Protein AF-A0A9E3B279-F1 (afdb_monomer)

Solvent-accessible surface area (backbone atoms only — not comparable to full-atom values): 3978 Å² total; per-residue (Å²): 115,46,94,48,64,67,62,51,44,59,73,47,43,92,68,57,40,73,76,43,70,79,44,79,40,48,94,81,40,71,68,17,34,38,34,29,29,42,48,98,88,65,51,78,43,78,45,37,18,56,76,74,83,72,93,76,68,80,80,79,79,85,131

Foldseek 3Di:
DDADPVVVCVVCDPQFAWPDDQDDDCVPFNFKTWTWGQHPVRDIDIDIHRDDDDPDDPDDDDD

Radius of gyration: 14.6 Å; Cα contacts (8 Å, |Δi|>4): 93; chains: 1; bounding box: 37×36×32 Å

Sequence (63 aa):
MVDDIDARLAEMGRAAKITAGPMNFDDVIYGWRSVWLADPEGNIIEISQGFVDQENPPLLPSL

Nearest PDB structures (foldseek):
  7dco-assembly1_v  TM=3.311E-01  e=2.827E+00  Saccharomyces cerevisiae
  5zwo-assembly1_v  TM=3.143E-01  e=8.960E+00  Saccharomyces cerevisiae S288C

Mean predicted aligned error: 4.92 Å

pLDDT: mean 93.34, std 7.04, range [70.94, 98.62]

Structure (mmCIF, N/CA/C/O backbone):
data_AF-A0A9E3B279-F1
#
_entry.id   AF-A0A9E3B279-F1
#
loop_
_atom_site.group_PDB
_atom_site.id
_atom_site.type_symbol
_atom_site.label_atom_id
_atom_site.label_alt_id
_atom_site.label_comp_id
_atom_site.label_asym_id
_atom_site.label_entity_id
_atom_site.label_seq_id
_atom_site.pdbx_PDB_ins_code
_atom_site.Cartn_x
_atom_site.Cartn_y
_atom_site.Cartn_z
_atom_site.occupancy
_atom_site.B_iso_or_equiv
_atom_site.auth_seq_id
_atom_site.auth_comp_id
_atom_site.auth_asym_id
_atom_site.auth_atom_id
_atom_site.pdbx_PDB_model_num
ATOM 1 N N . MET A 1 1 ? 7.969 -3.598 3.324 1.00 90.56 1 MET A N 1
ATOM 2 C CA . MET A 1 1 ? 7.863 -4.265 2.012 1.00 90.56 1 MET A CA 1
ATOM 3 C C . MET A 1 1 ? 7.108 -5.575 2.142 1.00 90.56 1 MET A C 1
ATOM 5 O O . MET A 1 1 ? 7.198 -6.199 3.197 1.00 90.56 1 MET A O 1
ATOM 9 N N . VAL A 1 2 ? 6.386 -5.977 1.098 1.00 96.19 2 VAL A N 1
ATOM 10 C CA . VAL A 1 2 ? 5.745 -7.296 0.949 1.00 96.19 2 VAL A CA 1
ATOM 11 C C . VAL A 1 2 ? 5.886 -7.788 -0.492 1.00 96.19 2 VAL A C 1
ATOM 13 O O . VAL A 1 2 ? 6.072 -6.975 -1.395 1.00 96.19 2 VAL A O 1
ATOM 16 N N . ASP A 1 3 ? 5.759 -9.098 -0.701 1.00 96.38 3 ASP A N 1
ATOM 17 C CA . ASP A 1 3 ? 5.837 -9.698 -2.041 1.00 96.38 3 ASP A CA 1
ATOM 18 C C . ASP A 1 3 ? 4.54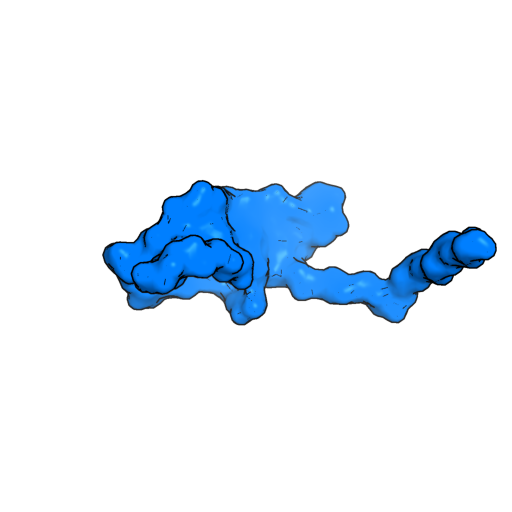3 -9.501 -2.847 1.00 96.38 3 ASP A C 1
ATOM 20 O O . ASP A 1 3 ? 4.589 -9.304 -4.058 1.00 96.38 3 ASP A O 1
ATOM 24 N N . ASP A 1 4 ? 3.393 -9.527 -2.166 1.00 97.31 4 ASP A N 1
ATOM 25 C CA . ASP A 1 4 ? 2.064 -9.357 -2.754 1.00 97.31 4 ASP A CA 1
ATOM 26 C C . ASP A 1 4 ? 1.154 -8.587 -1.780 1.00 97.31 4 ASP A C 1
ATOM 28 O O . ASP A 1 4 ? 0.859 -9.043 -0.667 1.00 97.31 4 ASP A O 1
ATOM 32 N N . ILE A 1 5 ? 0.724 -7.391 -2.188 1.00 97.81 5 ILE A N 1
ATOM 33 C CA . ILE A 1 5 ? -0.171 -6.535 -1.402 1.00 97.81 5 ILE A CA 1
ATOM 34 C C . ILE A 1 5 ? -1.562 -7.153 -1.251 1.00 97.81 5 ILE A C 1
ATOM 36 O O . ILE A 1 5 ? -2.136 -7.066 -0.166 1.00 97.81 5 ILE A O 1
ATOM 40 N N . ASP A 1 6 ? -2.110 -7.785 -2.285 1.00 97.50 6 ASP A N 1
ATOM 41 C CA . ASP A 1 6 ? -3.460 -8.345 -2.219 1.00 97.50 6 ASP A CA 1
ATOM 42 C C . ASP A 1 6 ? -3.489 -9.551 -1.275 1.00 97.50 6 ASP A C 1
ATOM 44 O O . ASP A 1 6 ? -4.381 -9.653 -0.428 1.00 97.50 6 ASP A O 1
ATOM 48 N N . ALA A 1 7 ? -2.466 -10.412 -1.337 1.00 98.38 7 ALA A N 1
ATOM 49 C CA . ALA A 1 7 ? -2.310 -11.521 -0.398 1.00 98.38 7 ALA A CA 1
ATOM 50 C C . ALA A 1 7 ? -2.165 -11.023 1.049 1.00 98.38 7 ALA A C 1
ATOM 52 O O . ALA A 1 7 ? -2.822 -11.542 1.956 1.00 98.38 7 ALA A O 1
ATOM 53 N N . ARG A 1 8 ? -1.363 -9.971 1.272 1.00 97.75 8 ARG A N 1
ATOM 54 C CA . ARG A 1 8 ? -1.193 -9.376 2.604 1.00 97.75 8 ARG A CA 1
ATOM 55 C C . ARG A 1 8 ? -2.492 -8.765 3.134 1.00 97.75 8 ARG A C 1
ATOM 57 O O . ARG A 1 8 ? -2.826 -8.955 4.302 1.00 97.75 8 ARG A O 1
ATOM 64 N N . LEU A 1 9 ? -3.236 -8.035 2.305 1.00 97.88 9 LEU A N 1
ATOM 6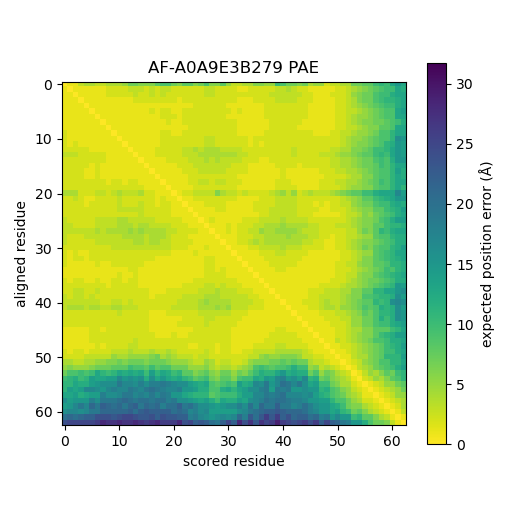5 C CA . LEU A 1 9 ? -4.517 -7.448 2.706 1.00 97.88 9 LEU A CA 1
ATOM 66 C C . LEU A 1 9 ? -5.557 -8.532 3.013 1.00 97.88 9 LEU A C 1
ATOM 68 O O . LEU A 1 9 ? -6.313 -8.399 3.977 1.00 97.88 9 LEU A O 1
ATOM 72 N N . ALA A 1 10 ? -5.566 -9.623 2.243 1.00 98.25 10 ALA A N 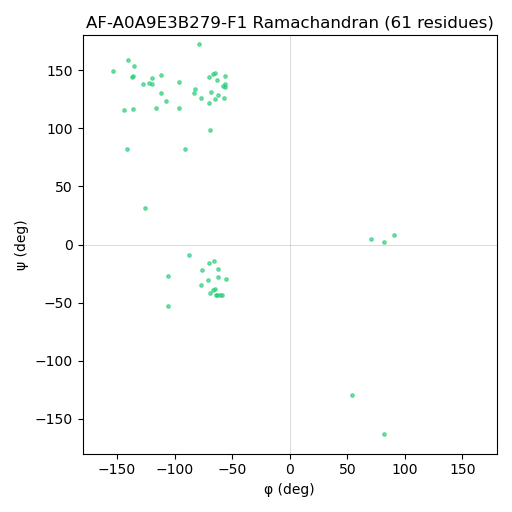1
ATOM 73 C CA . ALA A 1 10 ? -6.425 -10.772 2.500 1.00 98.25 10 ALA A CA 1
ATOM 74 C C . ALA A 1 10 ? -6.100 -11.446 3.845 1.00 98.25 10 ALA A C 1
ATOM 76 O O . ALA A 1 10 ? -7.020 -11.741 4.607 1.00 98.25 10 ALA A O 1
ATOM 77 N N . GLU A 1 11 ? -4.814 -11.624 4.170 1.00 98.12 11 GLU A N 1
ATOM 78 C CA . GLU A 1 11 ? -4.352 -12.147 5.466 1.00 98.12 11 GLU A CA 1
ATOM 79 C C . GLU A 1 11 ? -4.835 -11.274 6.639 1.00 98.12 11 GLU A C 1
ATOM 81 O O . GLU A 1 11 ? -5.325 -11.785 7.646 1.00 98.12 11 GLU A O 1
ATOM 86 N N . MET A 1 12 ? -4.750 -9.947 6.500 1.00 96.94 12 MET A N 1
ATOM 87 C CA . MET A 1 12 ? -5.202 -8.995 7.523 1.00 96.94 12 MET A CA 1
ATOM 88 C C . MET A 1 12 ? -6.732 -8.943 7.663 1.00 96.94 12 MET A C 1
ATOM 90 O O . MET A 1 12 ? -7.265 -8.632 8.736 1.00 96.94 12 MET A O 1
ATOM 94 N N . GLY A 1 13 ? -7.461 -9.192 6.574 1.00 97.50 13 GLY A N 1
ATOM 95 C CA . GLY A 1 13 ? -8.916 -9.147 6.531 1.00 97.50 13 GLY A CA 1
ATOM 96 C C . GLY A 1 13 ? -9.478 -7.815 7.040 1.00 97.50 13 GLY A C 1
ATOM 97 O O . GLY A 1 13 ? -9.062 -6.730 6.640 1.00 97.50 13 GLY A O 1
ATOM 98 N N . ARG A 1 14 ? -10.436 -7.875 7.974 1.00 96.44 14 ARG A N 1
ATOM 99 C CA . ARG A 1 14 ? -11.133 -6.682 8.507 1.00 96.44 14 ARG A CA 1
ATOM 100 C C . ARG A 1 14 ? -10.236 -5.729 9.310 1.00 96.44 14 ARG A C 1
ATOM 102 O O . ARG A 1 14 ? -10.670 -4.606 9.609 1.00 96.44 14 ARG A O 1
ATOM 109 N N . ALA A 1 15 ? -9.041 -6.180 9.694 1.00 96.50 15 ALA A N 1
ATOM 110 C CA . ALA A 1 15 ? -8.057 -5.360 10.390 1.00 96.50 15 ALA A CA 1
ATOM 111 C C . ALA A 1 15 ? -7.346 -4.375 9.448 1.00 96.50 15 ALA A C 1
ATOM 113 O O . ALA A 1 15 ? -6.873 -3.348 9.921 1.00 96.50 15 ALA A O 1
ATOM 114 N N . ALA A 1 16 ? -7.321 -4.623 8.132 1.00 97.25 16 ALA A N 1
ATOM 115 C CA . ALA A 1 16 ? -6.744 -3.693 7.166 1.00 97.25 16 ALA A CA 1
ATOM 116 C C . ALA A 1 16 ? -7.605 -2.423 7.044 1.00 97.25 16 ALA A C 1
ATOM 118 O O . ALA A 1 16 ? -8.628 -2.397 6.356 1.00 97.25 16 ALA A O 1
ATOM 119 N N . LYS A 1 17 ? -7.207 -1.352 7.737 1.00 98.06 17 LYS A N 1
ATOM 120 C CA . LYS A 1 17 ? -7.845 -0.032 7.643 1.00 98.06 17 LYS A CA 1
ATOM 121 C C . LYS A 1 17 ? -7.169 0.794 6.560 1.00 98.06 17 LYS A C 1
ATOM 123 O O . LYS A 1 17 ? -6.302 1.602 6.860 1.00 98.06 17 LYS A O 1
ATOM 128 N N . ILE A 1 18 ? -7.552 0.571 5.305 1.00 98.12 18 ILE A N 1
ATOM 129 C CA . ILE A 1 18 ? -6.991 1.309 4.168 1.00 98.12 18 ILE A CA 1
ATOM 130 C C . ILE A 1 18 ? -7.376 2.786 4.263 1.00 98.12 18 ILE A C 1
ATOM 132 O O . ILE A 1 18 ? -8.557 3.121 4.354 1.00 98.12 18 ILE A O 1
ATOM 136 N N . THR A 1 19 ? -6.371 3.655 4.225 1.00 98.38 19 THR A N 1
ATOM 137 C CA . THR A 1 19 ? -6.525 5.113 4.176 1.00 98.38 19 THR A CA 1
ATO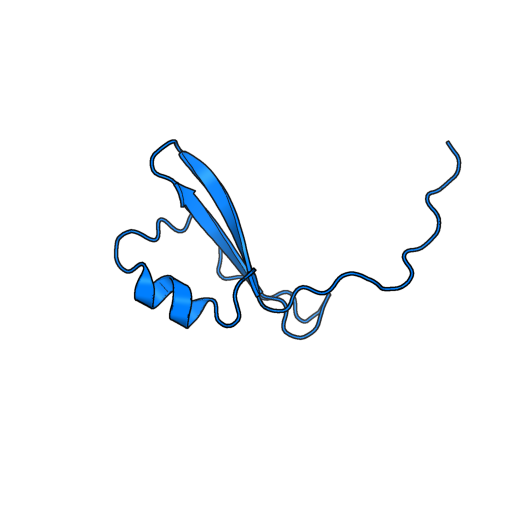M 138 C C . THR A 1 19 ? -6.224 5.675 2.789 1.00 98.38 19 THR A C 1
ATOM 140 O O . THR A 1 19 ? -6.813 6.687 2.416 1.00 98.38 19 THR A O 1
ATOM 143 N N . ALA A 1 20 ? -5.377 5.001 1.998 1.00 98.06 20 ALA A N 1
ATOM 144 C CA . ALA A 1 20 ? -5.143 5.304 0.586 1.00 98.06 20 ALA A CA 1
ATOM 145 C C . ALA A 1 20 ? -4.681 4.065 -0.205 1.00 98.06 20 ALA A C 1
ATOM 147 O O . ALA A 1 20 ? -3.981 3.198 0.322 1.00 98.06 20 ALA A O 1
ATOM 148 N N . GLY A 1 21 ? -5.030 4.016 -1.494 1.00 95.69 21 GLY A N 1
ATOM 149 C CA . GLY A 1 21 ? -4.656 2.940 -2.415 1.00 95.69 21 GLY A CA 1
ATOM 1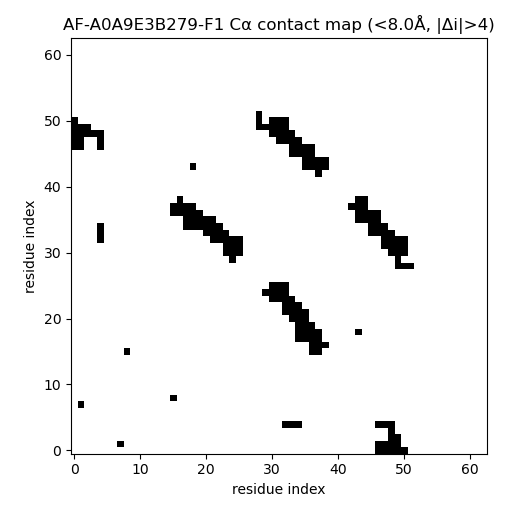50 C C . GLY A 1 21 ? -5.541 1.683 -2.341 1.00 95.69 21 GLY A C 1
ATOM 151 O O . GLY A 1 21 ? -6.658 1.760 -1.827 1.00 95.69 21 GLY A O 1
ATOM 152 N N . PRO A 1 22 ? -5.073 0.535 -2.874 1.00 96.38 22 PRO A N 1
ATOM 153 C CA . PRO A 1 22 ? -3.750 0.324 -3.477 1.00 96.38 22 PRO A CA 1
ATOM 154 C C . PRO A 1 22 ? -3.516 1.172 -4.739 1.00 96.38 22 PRO A C 1
ATOM 156 O O . PRO A 1 22 ? -4.433 1.348 -5.536 1.00 96.38 22 PRO A O 1
ATOM 159 N N . MET A 1 23 ? -2.301 1.689 -4.923 1.00 97.88 23 MET A N 1
ATOM 160 C CA . MET A 1 23 ? -1.893 2.482 -6.091 1.00 97.88 23 MET A CA 1
ATOM 161 C C . MET A 1 23 ? -0.700 1.839 -6.788 1.00 97.88 23 MET A C 1
ATOM 163 O O . MET A 1 23 ? 0.221 1.374 -6.118 1.00 97.88 23 MET A O 1
ATOM 167 N N . ASN A 1 24 ? -0.730 1.847 -8.118 1.00 97.06 24 ASN A N 1
ATOM 168 C CA . ASN A 1 24 ? 0.345 1.354 -8.969 1.00 97.06 24 ASN A CA 1
ATOM 169 C C . ASN A 1 24 ? 1.235 2.519 -9.411 1.00 97.06 24 ASN A C 1
ATOM 171 O O . ASN A 1 24 ? 0.731 3.588 -9.760 1.00 97.06 24 ASN A O 1
ATOM 175 N N . PHE A 1 25 ? 2.541 2.284 -9.425 1.00 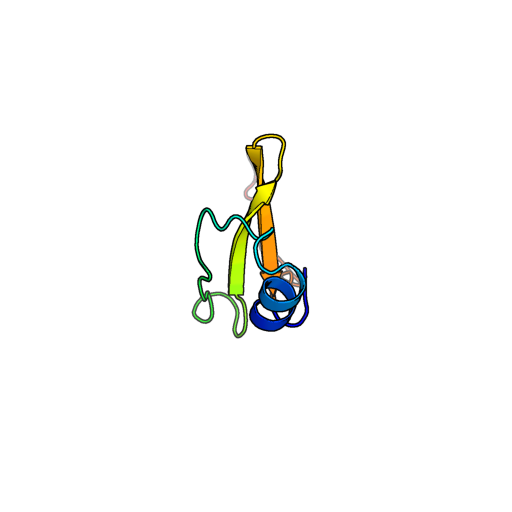95.62 25 PHE A N 1
ATOM 176 C CA . PHE A 1 25 ? 3.573 3.240 -9.817 1.00 95.62 25 PHE A CA 1
ATOM 177 C C . PHE A 1 25 ? 4.476 2.666 -10.915 1.00 95.62 25 PHE A C 1
ATOM 179 O O . PHE A 1 25 ? 5.654 3.011 -10.989 1.00 95.62 25 PHE A O 1
ATOM 186 N N . ASP A 1 26 ? 3.923 1.806 -11.777 1.00 93.31 26 ASP A N 1
ATOM 187 C CA . ASP A 1 26 ? 4.652 1.142 -12.865 1.00 93.31 26 ASP A CA 1
ATOM 188 C C . ASP A 1 26 ? 5.371 2.120 -13.807 1.00 93.31 26 ASP A C 1
ATOM 190 O O . ASP A 1 26 ? 6.429 1.791 -14.340 1.00 93.31 26 ASP A O 1
ATOM 194 N N . ASP A 1 27 ? 4.838 3.336 -13.966 1.00 94.31 27 ASP A N 1
ATOM 195 C CA . ASP A 1 27 ? 5.452 4.404 -14.768 1.00 94.31 27 ASP A CA 1
ATOM 196 C C . ASP A 1 27 ? 6.734 4.986 -14.134 1.00 94.31 27 ASP A C 1
ATOM 198 O O . ASP A 1 27 ? 7.497 5.679 -14.806 1.00 94.31 27 ASP A O 1
ATOM 202 N N . VAL A 1 28 ? 6.974 4.730 -12.842 1.00 90.06 28 VAL A N 1
ATOM 203 C CA . VAL A 1 28 ? 8.159 5.183 -12.092 1.00 90.06 28 VAL A CA 1
ATOM 204 C C . VAL A 1 28 ? 9.118 4.018 -11.860 1.00 90.06 28 VAL A C 1
ATOM 206 O O . VAL A 1 28 ? 10.297 4.107 -12.195 1.00 90.06 28 VAL A O 1
ATOM 209 N N . ILE A 1 29 ? 8.609 2.919 -11.297 1.00 90.56 29 ILE A N 1
ATOM 210 C CA . ILE A 1 29 ? 9.334 1.665 -11.076 1.00 90.56 29 ILE A CA 1
ATOM 211 C C . ILE A 1 29 ? 8.390 0.533 -11.479 1.00 90.56 29 ILE A C 1
ATOM 213 O O . ILE A 1 29 ? 7.342 0.345 -10.864 1.00 90.56 29 ILE A O 1
ATOM 217 N N . TYR A 1 30 ? 8.769 -0.231 -12.503 1.00 92.75 30 TYR A N 1
ATOM 218 C CA . TYR A 1 30 ? 7.959 -1.345 -12.992 1.00 92.75 30 TYR A CA 1
ATOM 219 C C . TYR A 1 30 ? 7.680 -2.364 -11.876 1.00 92.75 30 TYR A C 1
ATOM 221 O O . TYR A 1 30 ? 8.611 -2.870 -11.248 1.00 92.75 30 TYR A O 1
ATOM 229 N N . GLY A 1 31 ? 6.403 -2.675 -11.644 1.00 93.12 31 GLY A N 1
ATOM 230 C CA . GLY A 1 31 ? 5.960 -3.573 -10.581 1.00 93.12 31 GLY A CA 1
ATOM 231 C C . GLY A 1 31 ? 5.839 -2.930 -9.196 1.00 93.12 31 GLY A C 1
ATOM 232 O O . GLY A 1 31 ? 5.491 -3.638 -8.246 1.00 93.12 31 GLY A O 1
ATOM 233 N N . TRP A 1 32 ? 6.097 -1.624 -9.048 1.00 96.88 32 TRP A N 1
ATOM 234 C CA . TRP A 1 32 ? 5.909 -0.936 -7.773 1.00 96.88 32 TRP A CA 1
ATOM 235 C C . TRP A 1 32 ? 4.431 -0.642 -7.508 1.00 96.88 32 TRP A C 1
ATOM 237 O O . TRP A 1 32 ? 3.739 0.006 -8.294 1.00 96.88 32 TRP A O 1
ATOM 247 N N . ARG A 1 33 ? 3.955 -1.086 -6.345 1.00 97.94 33 ARG A N 1
ATOM 248 C CA . ARG A 1 33 ? 2.616 -0.815 -5.822 1.00 97.94 33 ARG A CA 1
ATOM 249 C C . ARG A 1 33 ? 2.701 -0.481 -4.338 1.00 97.94 33 ARG A C 1
ATOM 251 O O . ARG A 1 33 ? 3.489 -1.099 -3.626 1.00 97.94 33 ARG A O 1
ATOM 258 N N . SER A 1 34 ? 1.866 0.437 -3.858 1.00 98.12 34 SER A N 1
ATOM 259 C CA . SER A 1 34 ? 1.768 0.751 -2.425 1.00 98.12 34 SER A CA 1
ATOM 260 C C . SER A 1 34 ? 0.322 0.869 -1.944 1.00 98.12 34 SER A C 1
ATOM 262 O O . SER A 1 34 ? -0.589 1.206 -2.704 1.00 98.12 34 SER A O 1
ATOM 264 N N . VAL A 1 35 ? 0.109 0.609 -0.654 1.00 98.62 35 VAL A N 1
ATOM 265 C CA . VAL A 1 35 ? -1.138 0.858 0.081 1.00 98.62 35 VAL A CA 1
ATOM 266 C C . VAL A 1 35 ? -0.806 1.473 1.441 1.00 98.62 35 VAL A C 1
ATOM 268 O O . VAL A 1 35 ? 0.201 1.118 2.052 1.00 98.62 35 VAL A O 1
ATOM 271 N N . TRP A 1 36 ? -1.652 2.378 1.927 1.00 98.62 36 TRP A N 1
ATOM 272 C CA . TRP A 1 36 ? -1.491 3.017 3.231 1.00 98.62 36 TRP A CA 1
ATOM 273 C C . TRP A 1 36 ? -2.595 2.548 4.165 1.00 98.62 36 TRP A C 1
ATOM 275 O O . TRP A 1 36 ? -3.775 2.565 3.803 1.00 98.62 36 TRP A O 1
ATOM 285 N N . LEU A 1 37 ? -2.204 2.116 5.360 1.00 98.38 37 LEU A N 1
ATOM 286 C CA . LEU A 1 37 ? -3.097 1.599 6.386 1.00 98.38 37 LEU A CA 1
ATOM 287 C C . LEU A 1 37 ? -3.001 2.454 7.649 1.00 98.38 37 LEU A C 1
ATOM 289 O O . LEU A 1 37 ? -1.912 2.884 8.018 1.00 98.38 37 LEU A O 1
ATOM 293 N N . ALA A 1 38 ? -4.122 2.658 8.333 1.00 98.38 38 ALA A N 1
ATOM 294 C CA . ALA A 1 38 ? -4.121 3.161 9.701 1.00 98.38 38 ALA A CA 1
ATOM 295 C C . ALA A 1 38 ? -3.902 2.007 10.685 1.00 98.38 38 ALA A C 1
ATOM 297 O O . ALA A 1 38 ? -4.602 0.990 10.624 1.00 98.38 38 ALA A O 1
ATOM 298 N N . ASP A 1 39 ? -2.964 2.175 11.611 1.00 97.19 39 ASP A N 1
ATOM 299 C CA . ASP A 1 39 ? -2.866 1.316 12.788 1.00 97.19 39 ASP A CA 1
ATOM 300 C C . ASP A 1 39 ? -3.904 1.725 13.866 1.00 97.19 39 ASP A C 1
ATOM 302 O O . ASP A 1 39 ? -4.610 2.728 13.708 1.00 97.19 39 ASP A O 1
ATOM 306 N N . PRO A 1 40 ? -4.059 0.957 14.962 1.00 96.75 40 PRO A N 1
ATOM 307 C CA . PRO A 1 40 ? -5.014 1.286 16.024 1.00 96.75 40 PRO A CA 1
ATOM 308 C C . PRO A 1 40 ? -4.753 2.614 16.751 1.00 96.75 40 PRO A C 1
ATOM 310 O O . PRO A 1 40 ? -5.673 3.145 17.372 1.00 96.75 40 PRO A O 1
ATOM 313 N N . GLU A 1 41 ? -3.527 3.134 16.697 1.00 97.56 41 GLU A N 1
ATOM 314 C CA . GLU A 1 41 ? -3.137 4.417 17.292 1.00 97.56 41 GLU A CA 1
ATOM 315 C C . GLU A 1 41 ? -3.378 5.592 16.328 1.00 97.56 41 GLU A C 1
ATOM 317 O O . GLU A 1 41 ? -3.319 6.753 16.730 1.00 97.56 41 GLU A O 1
ATOM 322 N N . GLY A 1 42 ? -3.720 5.298 15.070 1.00 96.19 42 GLY A N 1
ATOM 323 C CA . GLY A 1 42 ? -3.966 6.277 14.019 1.00 96.19 42 GLY A CA 1
ATOM 324 C C . GLY A 1 42 ? -2.722 6.640 13.210 1.00 96.19 42 GLY A C 1
ATOM 325 O O . GLY A 1 42 ? -2.801 7.548 12.379 1.00 96.19 42 GLY A O 1
ATOM 326 N N . ASN A 1 43 ? -1.594 5.948 13.401 1.00 98.12 43 ASN A N 1
ATOM 327 C CA . ASN A 1 43 ? -0.423 6.144 12.551 1.00 98.12 43 ASN A CA 1
ATOM 328 C C . ASN A 1 43 ? -0.700 5.594 11.151 1.00 98.12 43 ASN A C 1
ATOM 330 O O . ASN A 1 43 ? -1.357 4.563 10.988 1.00 98.12 43 ASN A O 1
ATOM 334 N N . ILE A 1 44 ? -0.162 6.269 10.135 1.00 98.19 44 ILE A N 1
ATOM 335 C CA . ILE A 1 44 ? -0.277 5.836 8.744 1.00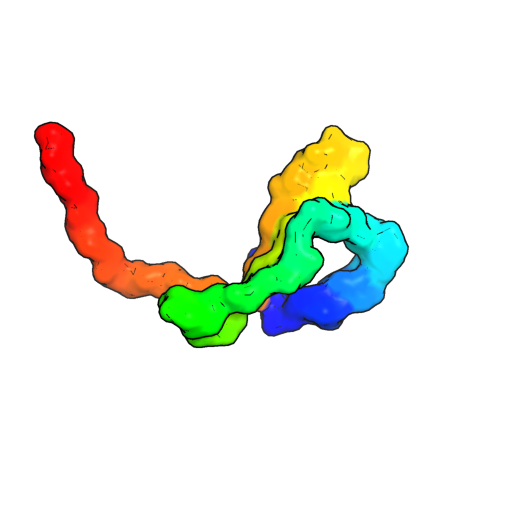 98.19 44 ILE A CA 1
ATOM 336 C C . ILE A 1 44 ? 0.971 5.054 8.357 1.00 98.19 44 ILE A C 1
ATOM 338 O O . ILE A 1 44 ? 2.075 5.596 8.335 1.00 98.19 44 ILE A O 1
ATOM 342 N N . ILE A 1 45 ? 0.774 3.782 8.029 1.00 97.31 45 ILE A N 1
ATOM 343 C CA . ILE A 1 45 ? 1.826 2.862 7.616 1.00 97.31 45 ILE A CA 1
ATOM 344 C C . ILE A 1 45 ? 1.697 2.609 6.122 1.00 97.31 45 ILE A C 1
ATOM 346 O O . ILE A 1 45 ? 0.655 2.152 5.651 1.00 97.31 45 ILE A O 1
ATOM 350 N N . GLU A 1 46 ? 2.767 2.877 5.383 1.00 97.62 46 GLU A N 1
ATOM 351 C CA . GLU A 1 46 ? 2.882 2.452 3.993 1.00 97.62 46 GLU A CA 1
ATOM 352 C C . GLU A 1 46 ? 3.355 0.998 3.916 1.00 97.62 46 GLU A C 1
ATOM 354 O O . GLU A 1 46 ? 4.322 0.593 4.566 1.00 97.62 46 GLU A O 1
ATOM 359 N N . ILE A 1 47 ? 2.692 0.219 3.068 1.00 96.88 47 ILE A N 1
ATOM 360 C CA . ILE A 1 47 ? 3.143 -1.097 2.639 1.00 96.88 47 ILE A CA 1
ATOM 361 C C . ILE A 1 47 ? 3.395 -1.031 1.138 1.00 96.88 47 ILE A C 1
ATOM 363 O O . ILE A 1 47 ? 2.457 -0.830 0.368 1.00 96.88 47 ILE A O 1
ATOM 367 N N . SER A 1 48 ? 4.644 -1.254 0.737 1.00 97.00 48 SER A N 1
ATOM 368 C CA . SER A 1 48 ? 5.054 -1.266 -0.669 1.00 97.00 48 SER A CA 1
ATOM 369 C C . SER A 1 48 ? 5.460 -2.674 -1.126 1.00 97.00 48 SER A C 1
ATOM 371 O O . SER A 1 48 ? 6.031 -3.459 -0.360 1.00 97.00 48 SER A O 1
ATOM 373 N N . GLN A 1 49 ? 5.172 -2.974 -2.386 1.00 97.31 49 GLN A N 1
ATOM 374 C CA . GLN A 1 49 ? 5.577 -4.157 -3.141 1.00 97.31 49 GLN A CA 1
ATOM 375 C C . GLN A 1 49 ? 6.392 -3.692 -4.344 1.00 97.31 49 GLN A C 1
ATOM 377 O O . GLN A 1 49 ? 6.016 -2.713 -4.977 1.00 97.31 49 GLN A O 1
ATOM 382 N N . GLY A 1 50 ? 7.484 -4.384 -4.671 1.00 93.25 50 GLY A N 1
ATOM 383 C CA . GLY A 1 50 ? 8.245 -4.126 -5.902 1.00 93.25 50 GLY A CA 1
ATOM 384 C C . GLY A 1 50 ? 9.036 -2.813 -5.938 1.00 93.25 50 GLY A C 1
ATOM 385 O O . GLY A 1 50 ? 9.638 -2.506 -6.961 1.00 93.25 50 GLY A O 1
ATOM 386 N N . PHE A 1 51 ? 9.079 -2.045 -4.844 1.00 90.56 51 PHE A N 1
ATOM 387 C CA . PHE A 1 51 ? 9.993 -0.909 -4.742 1.00 90.56 51 PHE A CA 1
ATOM 388 C C . PHE A 1 51 ? 11.436 -1.412 -4.671 1.00 90.56 51 PHE A C 1
ATOM 390 O O . PHE A 1 51 ? 11.763 -2.285 -3.861 1.00 90.56 51 PHE A O 1
ATOM 397 N N . VAL A 1 52 ? 12.293 -0.824 -5.498 1.00 86.06 52 VAL A N 1
ATOM 398 C CA . VAL A 1 52 ? 13.730 -1.084 -5.525 1.00 86.06 52 VAL A CA 1
ATOM 399 C C . VAL A 1 52 ? 14.473 0.240 -5.428 1.00 86.06 52 VAL A C 1
ATOM 401 O O . VAL A 1 52 ? 14.088 1.222 -6.063 1.00 86.06 52 VAL 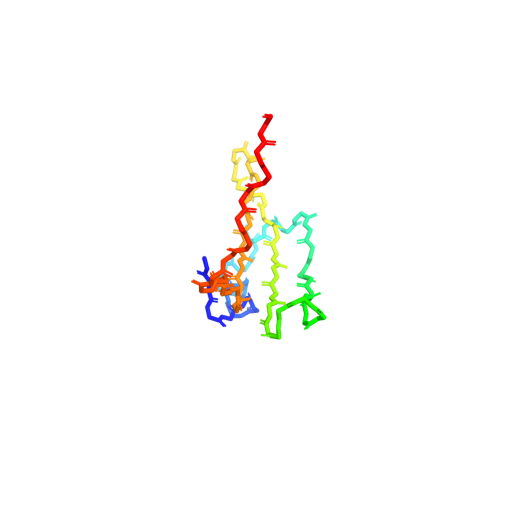A O 1
ATOM 404 N N . ASP A 1 53 ? 15.537 0.263 -4.629 1.00 81.69 53 ASP A N 1
ATOM 405 C CA . ASP A 1 53 ? 16.411 1.427 -4.558 1.00 81.69 53 ASP A CA 1
ATOM 406 C C . ASP A 1 53 ? 17.156 1.620 -5.880 1.00 81.69 53 ASP A C 1
ATOM 408 O O . ASP A 1 53 ? 17.542 0.667 -6.562 1.00 81.69 53 ASP A O 1
ATOM 412 N N . GLN A 1 54 ? 17.405 2.879 -6.227 1.00 75.81 54 GLN A N 1
ATOM 413 C CA . GLN A 1 54 ? 18.296 3.199 -7.331 1.00 75.81 54 GLN A CA 1
ATOM 414 C C . GLN A 1 54 ? 19.739 2.856 -6.931 1.00 75.81 54 GLN A C 1
ATOM 416 O O . GLN A 1 54 ? 20.261 3.416 -5.971 1.00 75.81 54 GLN A O 1
ATOM 421 N N . GLU A 1 55 ? 20.412 1.988 -7.694 1.00 77.94 55 GLU A N 1
ATOM 422 C CA . GLU A 1 55 ? 21.786 1.549 -7.382 1.00 77.94 55 GLU A CA 1
ATOM 423 C C . GLU A 1 55 ? 22.818 2.693 -7.400 1.00 77.94 55 GLU A C 1
ATOM 425 O O . GLU A 1 55 ? 23.828 2.633 -6.702 1.00 77.94 55 GLU A O 1
ATOM 430 N N . ASN A 1 56 ? 22.577 3.747 -8.187 1.00 78.06 56 ASN A N 1
ATOM 431 C CA . ASN A 1 56 ? 23.449 4.919 -8.278 1.00 78.06 56 ASN A CA 1
ATOM 432 C C . ASN A 1 56 ? 22.613 6.207 -8.391 1.00 78.06 56 ASN A C 1
ATOM 434 O O . ASN A 1 56 ? 22.344 6.662 -9.512 1.00 78.06 56 ASN A O 1
ATOM 438 N N . PRO A 1 57 ? 22.121 6.762 -7.269 1.00 77.75 57 PRO A N 1
ATOM 439 C CA . PRO A 1 57 ? 21.367 8.007 -7.281 1.00 77.75 57 PRO A CA 1
ATOM 440 C C . PRO A 1 57 ? 22.258 9.170 -7.748 1.00 77.75 57 PRO A C 1
ATOM 442 O O . PRO A 1 57 ? 23.467 9.163 -7.499 1.00 77.75 57 PRO A O 1
ATOM 445 N N . PRO A 1 58 ? 21.700 10.184 -8.433 1.00 78.62 58 PRO A N 1
ATOM 446 C CA . PRO A 1 58 ? 22.454 11.385 -8.770 1.00 78.62 58 PRO A CA 1
ATOM 447 C C . PRO A 1 58 ? 23.032 12.028 -7.502 1.00 78.62 58 PRO A C 1
ATOM 449 O O . PRO A 1 58 ? 22.411 12.004 -6.438 1.00 78.62 58 PRO A O 1
ATOM 452 N N . LEU A 1 59 ? 24.225 12.617 -7.622 1.00 85.06 59 LEU A N 1
ATOM 453 C CA . LEU A 1 59 ? 24.838 13.360 -6.523 1.00 85.06 59 LEU A CA 1
ATOM 454 C C . LEU A 1 59 ? 23.890 14.471 -6.061 1.00 85.06 59 LEU A C 1
ATOM 456 O O . LEU A 1 59 ? 23.325 15.194 -6.886 1.00 85.06 59 LEU A O 1
ATOM 460 N N . LEU A 1 60 ? 23.740 14.612 -4.743 1.00 84.00 60 LEU A N 1
ATOM 461 C CA . LEU A 1 60 ? 22.977 15.717 -4.175 1.00 84.00 60 LEU A CA 1
ATOM 462 C C . LEU A 1 60 ? 23.594 17.049 -4.641 1.00 84.00 60 LEU A C 1
ATOM 464 O O . LEU A 1 60 ? 24.825 17.174 -4.625 1.00 84.00 60 LEU A O 1
ATOM 468 N N . PRO A 1 61 ? 22.780 18.042 -5.049 1.00 81.19 61 PRO A N 1
ATOM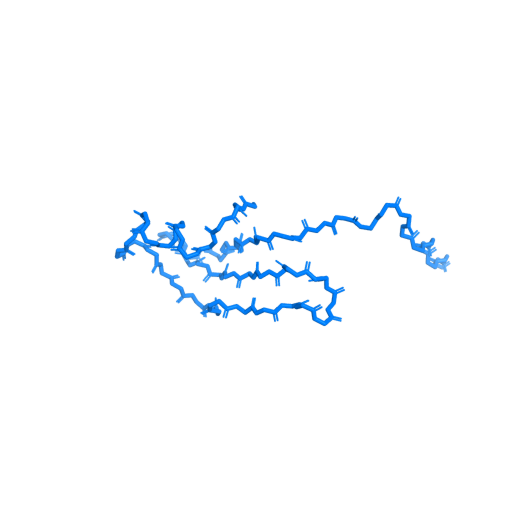 469 C CA . PRO A 1 61 ? 23.292 19.365 -5.377 1.00 81.19 61 PRO A CA 1
ATOM 470 C C . PRO A 1 61 ? 24.067 19.932 -4.183 1.00 81.19 61 PRO A C 1
ATOM 472 O O . PRO A 1 61 ? 23.625 19.805 -3.040 1.00 81.19 61 PRO A O 1
ATOM 475 N N . SER A 1 62 ? 25.212 20.564 -4.438 1.00 82.12 62 SER A N 1
ATOM 476 C CA . SER A 1 62 ? 25.918 21.325 -3.405 1.00 82.12 62 SER A CA 1
ATOM 477 C C . SER A 1 62 ? 25.039 22.489 -2.935 1.00 82.12 62 SER A C 1
ATOM 479 O O . SER A 1 62 ? 24.538 23.235 -3.780 1.00 82.12 62 SER A O 1
ATOM 481 N N . LEU A 1 63 ? 24.861 22.605 -1.613 1.00 70.94 63 LEU A N 1
ATOM 482 C CA . LEU A 1 63 ? 24.170 23.715 -0.940 1.00 70.94 63 LEU A CA 1
ATOM 483 C C . LEU A 1 63 ? 24.851 25.065 -1.196 1.00 70.94 63 LEU A C 1
ATOM 485 O O . LEU A 1 63 ? 26.103 25.086 -1.254 1.00 70.94 63 LEU A O 1
#

Secondary structure (DSSP, 8-state):
--S-HHHHHHHHGGG-EEEEEEEE-TTTSTT-EEEEEE-TT--EEEEEES----SSPPPPPP-